Protein AF-A0A968F835-F1 (afdb_monomer_lite)

Radius of gyration: 20.25 Å; chains: 1; bounding box: 45×26×53 Å

Structure (mmCIF, N/CA/C/O backbone):
data_AF-A0A968F835-F1
#
_entry.id   AF-A0A968F835-F1
#
loop_
_atom_site.group_PDB
_atom_site.id
_atom_site.type_symbol
_atom_site.label_atom_id
_atom_site.label_alt_id
_atom_site.label_comp_id
_atom_site.label_asym_id
_atom_site.label_entity_id
_atom_site.label_seq_id
_atom_site.pdbx_PDB_ins_code
_atom_site.Cartn_x
_atom_site.Cartn_y
_atom_site.Cartn_z
_atom_site.occupancy
_atom_site.B_iso_or_equiv
_atom_site.auth_seq_id
_atom_site.auth_comp_id
_atom_site.auth_asym_id
_atom_site.auth_atom_id
_atom_site.pdbx_PDB_model_num
ATOM 1 N N . MET A 1 1 ? 25.877 -0.573 -16.242 1.00 92.75 1 MET A N 1
ATOM 2 C CA . MET A 1 1 ? 24.822 -1.604 -16.075 1.00 92.75 1 MET A CA 1
ATOM 3 C C . MET A 1 1 ? 24.459 -1.878 -14.619 1.00 92.75 1 MET A C 1
ATOM 5 O O . MET A 1 1 ? 23.272 -1.982 -14.341 1.00 92.75 1 MET A O 1
ATOM 9 N N . LEU A 1 2 ? 25.425 -1.930 -13.694 1.00 96.44 2 LEU A N 1
ATOM 10 C CA . LEU A 1 2 ? 25.215 -2.227 -12.266 1.00 96.44 2 LEU A CA 1
ATOM 11 C C . LEU A 1 2 ? 24.003 -1.529 -11.616 1.00 96.44 2 LEU A C 1
ATOM 13 O O . LEU A 1 2 ? 23.138 -2.186 -11.046 1.00 96.44 2 LEU A O 1
ATOM 17 N N . THR A 1 3 ? 23.890 -0.207 -11.759 1.00 96.88 3 THR A N 1
ATOM 18 C CA . THR A 1 3 ? 22.804 0.574 -11.140 1.00 96.88 3 THR A CA 1
ATOM 19 C C . THR A 1 3 ? 21.411 0.207 -11.656 1.00 96.88 3 THR A C 1
ATOM 21 O O . THR A 1 3 ? 20.455 0.235 -10.888 1.00 96.88 3 THR A O 1
ATOM 24 N N . LYS A 1 4 ? 21.283 -0.215 -12.923 1.00 96.88 4 LYS A N 1
ATOM 25 C CA . LYS A 1 4 ? 20.007 -0.684 -13.492 1.00 96.88 4 LYS A CA 1
ATOM 26 C C . LYS A 1 4 ? 19.582 -2.020 -12.883 1.00 96.88 4 LYS A C 1
ATOM 28 O O . LYS A 1 4 ? 18.413 -2.204 -12.567 1.00 96.88 4 LYS A O 1
ATOM 33 N N . VAL A 1 5 ? 20.539 -2.920 -12.657 1.00 96.44 5 VAL A N 1
ATOM 34 C CA . VAL A 1 5 ? 20.289 -4.208 -11.990 1.00 96.44 5 VAL A CA 1
ATOM 35 C C . VAL A 1 5 ? 19.920 -3.997 -10.519 1.00 96.44 5 VAL A C 1
ATOM 37 O O . VAL A 1 5 ? 19.009 -4.649 -10.016 1.00 96.44 5 VAL A O 1
ATOM 40 N N . HIS A 1 6 ? 20.559 -3.047 -9.829 1.00 95.75 6 HIS A N 1
ATOM 41 C CA . HIS A 1 6 ? 20.177 -2.683 -8.459 1.00 95.75 6 HIS A CA 1
ATOM 42 C C . HIS A 1 6 ? 18.757 -2.111 -8.385 1.00 95.75 6 HIS A C 1
ATOM 44 O O . HIS A 1 6 ? 17.988 -2.511 -7.513 1.00 95.75 6 HIS A O 1
ATOM 50 N N . ALA A 1 7 ? 18.388 -1.226 -9.316 1.00 95.75 7 ALA A N 1
ATOM 51 C CA . ALA A 1 7 ? 17.030 -0.695 -9.404 1.00 95.75 7 ALA A CA 1
ATOM 52 C C . ALA A 1 7 ? 15.999 -1.808 -9.665 1.00 95.75 7 ALA A C 1
ATOM 54 O O . ALA A 1 7 ? 14.986 -1.874 -8.972 1.00 95.75 7 ALA A O 1
ATOM 55 N N . ALA A 1 8 ? 16.295 -2.734 -10.583 1.00 95.56 8 ALA A N 1
ATOM 56 C CA . ALA A 1 8 ? 15.441 -3.891 -10.852 1.00 95.56 8 ALA A CA 1
ATOM 57 C C . ALA A 1 8 ? 15.272 -4.792 -9.618 1.00 95.56 8 ALA A C 1
ATOM 59 O O . ALA A 1 8 ? 14.164 -5.217 -9.306 1.00 95.56 8 ALA A O 1
ATOM 60 N N . ARG A 1 9 ? 16.349 -5.031 -8.857 1.00 92.38 9 ARG A N 1
ATOM 61 C CA . ARG A 1 9 ? 16.286 -5.783 -7.594 1.00 92.38 9 ARG A CA 1
ATOM 62 C C . ARG A 1 9 ? 15.419 -5.080 -6.546 1.00 92.38 9 ARG A C 1
ATOM 64 O O . ARG A 1 9 ? 14.722 -5.753 -5.794 1.00 92.38 9 ARG A O 1
ATOM 71 N N . LEU A 1 10 ? 15.459 -3.749 -6.474 1.00 89.81 10 LEU A N 1
ATOM 72 C CA . LEU A 1 10 ? 14.601 -2.986 -5.566 1.00 89.81 10 LEU A CA 1
ATOM 73 C C . LEU A 1 10 ? 13.125 -3.091 -5.975 1.00 89.81 10 LEU A C 1
ATOM 75 O O . LEU A 1 10 ? 12.287 -3.358 -5.119 1.00 89.81 10 LEU A O 1
ATOM 79 N N . ALA A 1 11 ? 12.820 -2.957 -7.269 1.00 91.94 11 ALA A N 1
ATOM 80 C CA . ALA A 1 11 ? 11.471 -3.142 -7.807 1.00 91.94 11 ALA A CA 1
ATOM 81 C C . ALA A 1 11 ? 10.946 -4.574 -7.589 1.00 91.94 11 ALA A C 1
ATOM 83 O O . ALA A 1 11 ? 9.785 -4.769 -7.233 1.00 91.94 11 ALA A O 1
ATOM 84 N N . ALA A 1 12 ? 11.812 -5.584 -7.697 1.00 91.62 12 ALA A N 1
ATOM 85 C CA . ALA A 1 12 ? 11.443 -6.975 -7.448 1.00 91.62 12 ALA A CA 1
ATOM 86 C C . ALA A 1 12 ? 10.959 -7.225 -6.007 1.00 91.62 12 ALA A C 1
ATOM 88 O O . ALA A 1 12 ? 10.143 -8.117 -5.791 1.00 91.62 12 ALA A O 1
ATOM 89 N N . ARG A 1 13 ? 11.372 -6.408 -5.020 1.00 85.81 13 ARG A N 1
ATOM 90 C CA . ARG A 1 13 ? 10.883 -6.518 -3.629 1.00 85.81 13 ARG A CA 1
ATOM 91 C C . ARG A 1 13 ? 9.389 -6.234 -3.483 1.00 85.81 13 ARG A C 1
ATOM 93 O O . ARG A 1 13 ? 8.816 -6.644 -2.482 1.00 85.81 13 ARG A O 1
ATOM 100 N N . SER A 1 14 ? 8.769 -5.541 -4.440 1.00 85.31 14 SER A N 1
ATOM 101 C CA . SER A 1 14 ? 7.314 -5.348 -4.505 1.00 85.31 14 SER A CA 1
ATOM 102 C C . SER A 1 14 ? 6.624 -6.318 -5.476 1.00 85.31 14 SER A C 1
ATOM 104 O O . SER A 1 14 ? 5.431 -6.174 -5.736 1.00 85.31 14 SER A O 1
ATOM 106 N N . GLY A 1 15 ? 7.351 -7.304 -6.013 1.00 88.94 15 GLY A N 1
ATOM 107 C CA . GLY A 1 15 ? 6.857 -8.232 -7.031 1.00 88.94 15 GLY A CA 1
ATOM 108 C C . GLY A 1 15 ? 6.737 -7.606 -8.423 1.00 88.94 15 GLY A C 1
ATOM 109 O O . GLY A 1 15 ? 5.939 -8.069 -9.234 1.00 88.94 15 GLY A O 1
ATOM 110 N N . THR A 1 16 ? 7.504 -6.549 -8.715 1.00 92.88 16 THR A N 1
ATOM 111 C CA . THR A 1 16 ? 7.460 -5.852 -10.011 1.00 92.88 16 THR A CA 1
ATOM 112 C C . THR A 1 16 ? 8.538 -6.376 -10.962 1.00 92.88 16 THR A C 1
ATOM 114 O O . THR A 1 16 ? 9.726 -6.342 -10.637 1.00 92.88 16 THR A O 1
ATOM 117 N N . ALA A 1 17 ? 8.139 -6.823 -12.157 1.00 93.94 17 ALA A N 1
ATOM 118 C CA . ALA A 1 17 ? 9.064 -7.166 -13.239 1.00 93.94 17 ALA A CA 1
ATOM 119 C C . ALA A 1 17 ? 9.681 -5.911 -13.874 1.00 93.94 17 ALA A C 1
ATOM 121 O O . ALA A 1 17 ? 9.046 -4.862 -13.952 1.00 93.94 17 ALA A O 1
ATOM 122 N N . THR A 1 18 ? 10.927 -6.012 -14.333 1.00 96.50 18 THR A N 1
ATOM 123 C CA . THR A 1 18 ? 11.663 -4.888 -14.931 1.00 96.50 18 THR A CA 1
ATOM 124 C C . THR A 1 18 ? 12.209 -5.276 -16.297 1.00 96.50 18 THR A C 1
ATOM 126 O O . THR A 1 18 ? 12.897 -6.285 -16.416 1.00 96.50 18 THR A O 1
ATOM 129 N N . VAL A 1 19 ? 11.970 -4.448 -17.316 1.00 97.81 19 VAL A N 1
ATOM 130 C CA . VAL A 1 19 ? 12.608 -4.585 -18.633 1.00 97.81 19 VAL A CA 1
ATOM 131 C C . VAL A 1 19 ? 13.695 -3.527 -18.787 1.00 97.81 19 VAL A C 1
ATOM 133 O O . VAL A 1 19 ? 13.454 -2.339 -18.578 1.00 97.81 19 VAL A O 1
ATOM 136 N N . ILE A 1 20 ? 14.900 -3.953 -19.166 1.00 97.69 20 ILE A N 1
ATOM 137 C CA . ILE A 1 20 ? 16.002 -3.065 -19.543 1.00 97.69 20 ILE A CA 1
ATOM 138 C C . ILE A 1 20 ? 16.188 -3.166 -21.057 1.00 97.69 20 ILE A C 1
ATOM 140 O O . ILE A 1 20 ? 16.652 -4.188 -21.555 1.00 97.69 20 ILE A O 1
ATOM 144 N N . ALA A 1 21 ? 15.857 -2.098 -21.781 1.00 97.56 21 ALA A N 1
ATOM 145 C CA . ALA A 1 21 ? 15.963 -2.030 -23.237 1.00 97.56 21 ALA A CA 1
ATOM 146 C C . ALA A 1 21 ? 16.673 -0.746 -23.698 1.00 97.56 21 ALA A C 1
ATOM 148 O O . ALA A 1 21 ? 16.797 0.224 -22.946 1.00 97.56 21 ALA A O 1
ATOM 149 N N . SER A 1 22 ? 17.160 -0.743 -24.942 1.00 97.19 22 SER A N 1
ATOM 150 C CA . SER A 1 22 ? 17.773 0.441 -25.551 1.00 97.19 22 SER A CA 1
ATOM 151 C C . SER A 1 22 ? 16.702 1.457 -25.943 1.00 97.19 22 SER A C 1
ATOM 153 O O . SER A 1 22 ? 15.850 1.161 -26.781 1.00 97.19 22 SER A O 1
ATOM 155 N N . GLY A 1 23 ? 16.791 2.671 -25.393 1.00 96.25 23 GLY A N 1
ATOM 156 C CA . GLY A 1 23 ? 15.883 3.777 -25.720 1.00 96.25 23 GLY A CA 1
ATOM 157 C C . GLY A 1 23 ? 16.008 4.296 -27.156 1.00 96.25 23 GLY A C 1
ATOM 158 O O . GLY A 1 23 ? 15.107 4.972 -27.632 1.00 96.25 23 GLY A O 1
ATOM 159 N N . ALA A 1 24 ? 17.087 3.951 -27.866 1.00 97.75 24 ALA A N 1
ATOM 160 C CA . ALA A 1 24 ? 17.250 4.277 -29.283 1.00 97.75 24 ALA A CA 1
ATOM 161 C C . ALA A 1 24 ? 16.431 3.357 -30.208 1.00 97.75 24 ALA A C 1
ATOM 163 O O . ALA A 1 24 ? 16.347 3.605 -31.408 1.00 97.75 24 ALA A O 1
ATOM 164 N N . THR A 1 25 ? 15.841 2.283 -29.672 1.00 97.19 25 THR A N 1
ATOM 165 C CA . THR A 1 25 ? 15.001 1.367 -30.448 1.00 97.19 25 THR A CA 1
ATOM 166 C C . THR A 1 25 ? 13.675 2.062 -30.792 1.00 97.19 25 THR A C 1
ATOM 168 O O . THR A 1 25 ? 12.951 2.459 -29.875 1.00 97.19 25 THR A O 1
ATOM 171 N N . PRO A 1 26 ? 13.306 2.204 -32.078 1.00 97.69 26 PRO A N 1
ATOM 172 C CA . PRO A 1 26 ? 12.048 2.843 -32.455 1.00 97.69 26 PRO A CA 1
ATOM 173 C C . PRO A 1 26 ? 10.838 2.108 -31.869 1.00 97.69 26 PRO A C 1
ATOM 175 O O . PRO A 1 26 ? 10.739 0.879 -31.966 1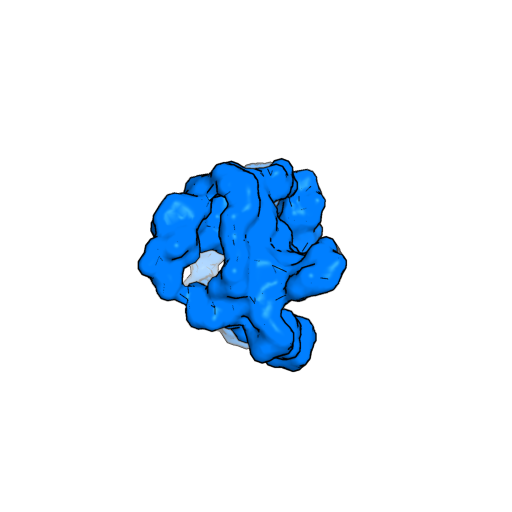.00 97.69 26 PRO A O 1
ATOM 178 N N . GLY A 1 27 ? 9.929 2.867 -31.250 1.00 97.56 27 GLY A N 1
ATOM 179 C CA . GLY A 1 27 ? 8.694 2.340 -30.660 1.00 97.56 27 GLY A CA 1
ATOM 180 C C . GLY A 1 27 ? 8.911 1.348 -29.512 1.00 97.56 27 GLY A C 1
ATOM 181 O O . GLY A 1 27 ? 8.060 0.491 -29.289 1.00 97.56 27 GLY A O 1
ATOM 182 N N . VAL A 1 28 ? 10.049 1.410 -28.806 1.00 97.88 28 VAL A N 1
ATOM 183 C CA . VAL A 1 28 ? 10.443 0.387 -27.817 1.00 97.88 28 VAL A CA 1
ATOM 184 C C . VAL A 1 28 ? 9.386 0.128 -26.742 1.00 97.88 28 VAL A C 1
ATOM 186 O O . VAL A 1 28 ? 9.161 -1.024 -26.387 1.00 97.88 28 VAL A O 1
ATOM 189 N N . ILE A 1 29 ? 8.704 1.171 -26.260 1.00 97.62 29 ILE A N 1
ATOM 190 C CA . ILE A 1 29 ? 7.684 1.050 -25.209 1.00 97.62 29 ILE A CA 1
ATOM 191 C C . ILE A 1 29 ? 6.458 0.291 -25.731 1.00 97.62 29 ILE A C 1
ATOM 193 O O . ILE A 1 29 ? 6.061 -0.699 -25.121 1.00 97.62 29 ILE A O 1
ATOM 197 N N . ASP A 1 30 ? 5.899 0.698 -26.876 1.00 98.00 30 ASP A N 1
ATOM 198 C CA . ASP A 1 30 ? 4.709 0.062 -27.464 1.00 98.00 30 ASP A CA 1
ATOM 199 C C . ASP A 1 30 ? 4.960 -1.402 -27.829 1.00 98.00 30 ASP A C 1
ATOM 201 O O . ASP A 1 30 ? 4.103 -2.262 -27.641 1.00 98.00 30 ASP A O 1
ATOM 205 N N . ARG A 1 31 ? 6.157 -1.696 -28.340 1.00 97.88 31 ARG A N 1
ATOM 206 C CA . ARG A 1 31 ? 6.571 -3.048 -28.729 1.00 97.88 31 ARG A CA 1
ATOM 207 C C . ARG A 1 31 ? 6.683 -3.974 -27.523 1.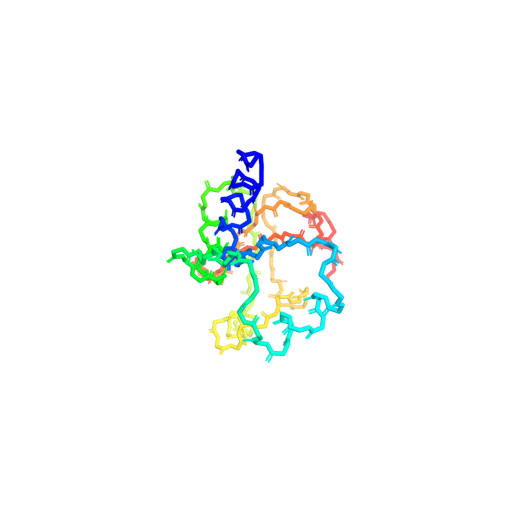00 97.88 31 ARG A C 1
ATOM 209 O O . ARG A 1 31 ? 6.100 -5.057 -27.533 1.00 97.88 31 ARG A O 1
ATOM 216 N N . ILE A 1 32 ? 7.339 -3.514 -26.455 1.00 97.50 32 ILE A N 1
ATOM 217 C CA . ILE A 1 32 ? 7.387 -4.237 -25.176 1.00 97.50 32 ILE A CA 1
ATOM 218 C C . ILE A 1 32 ? 5.970 -4.433 -24.620 1.00 97.50 32 ILE A C 1
ATOM 220 O O . ILE A 1 32 ? 5.630 -5.533 -24.193 1.00 97.50 32 ILE A O 1
ATOM 224 N N . ALA A 1 33 ? 5.118 -3.403 -24.664 1.00 95.88 33 ALA A N 1
ATOM 225 C CA . ALA A 1 33 ? 3.741 -3.482 -24.174 1.00 95.88 33 ALA A CA 1
ATOM 226 C C . ALA A 1 33 ? 2.882 -4.502 -24.946 1.00 95.88 33 ALA A C 1
ATOM 228 O O . ALA A 1 33 ? 1.972 -5.098 -24.374 1.00 95.88 33 ALA A O 1
ATOM 229 N N . ARG A 1 34 ? 3.194 -4.747 -26.224 1.00 96.88 34 ARG A N 1
ATOM 230 C CA . ARG A 1 34 ? 2.569 -5.790 -27.056 1.00 96.88 34 ARG A CA 1
ATOM 231 C C . ARG A 1 34 ? 3.147 -7.194 -26.831 1.00 96.88 34 ARG A C 1
ATOM 233 O O . ARG A 1 34 ? 2.730 -8.126 -27.510 1.00 96.88 34 ARG A O 1
ATOM 240 N N . GLY A 1 35 ? 4.084 -7.358 -25.897 1.00 94.44 35 GLY A N 1
ATOM 241 C CA . GLY A 1 35 ? 4.706 -8.643 -25.570 1.00 94.44 35 GLY A CA 1
ATOM 242 C C . GLY A 1 35 ? 5.927 -8.991 -26.422 1.00 94.44 35 GLY A C 1
ATOM 243 O O . GLY A 1 35 ? 6.424 -10.114 -26.340 1.00 94.44 35 GLY A O 1
ATOM 244 N N . GLU A 1 36 ? 6.439 -8.059 -27.231 1.00 97.12 36 GLU A N 1
ATOM 245 C CA . GLU A 1 36 ? 7.677 -8.294 -27.968 1.00 97.12 36 GLU A CA 1
ATOM 246 C C . GLU A 1 36 ? 8.869 -8.372 -27.003 1.00 97.12 36 GLU A C 1
ATOM 248 O O . GLU A 1 36 ? 9.060 -7.515 -26.136 1.00 97.12 36 GLU A O 1
ATOM 253 N N . THR A 1 37 ? 9.706 -9.398 -27.165 1.00 95.12 37 THR A N 1
ATOM 254 C CA . THR A 1 37 ? 10.887 -9.587 -26.314 1.00 95.12 37 THR A CA 1
ATOM 255 C C . THR A 1 37 ? 12.026 -8.683 -26.783 1.00 95.12 37 THR A C 1
ATOM 257 O O . THR A 1 37 ? 12.772 -9.027 -27.697 1.00 95.12 37 THR A O 1
ATOM 260 N N . LEU A 1 38 ? 12.169 -7.519 -26.143 1.00 96.00 38 LEU A N 1
ATOM 261 C CA . LEU A 1 38 ? 13.227 -6.544 -26.420 1.00 96.00 38 LEU A CA 1
ATOM 262 C C . LEU A 1 38 ? 14.082 -6.276 -25.177 1.00 96.00 38 LEU A C 1
ATOM 264 O O . LEU A 1 38 ? 13.572 -5.925 -24.113 1.00 96.00 38 LEU A O 1
ATOM 268 N N . GLY A 1 39 ? 15.404 -6.380 -25.332 1.00 96.06 39 GLY A N 1
ATOM 269 C CA . GLY A 1 39 ? 16.354 -6.163 -24.242 1.00 96.06 39 GLY A CA 1
ATOM 270 C C . GLY A 1 39 ? 16.384 -7.330 -23.253 1.00 96.06 39 GLY A C 1
ATOM 271 O O . GLY A 1 39 ? 16.522 -8.483 -23.651 1.00 96.06 39 GLY A O 1
ATOM 272 N N . THR A 1 40 ? 16.302 -7.036 -21.956 1.00 97.25 40 THR A N 1
ATOM 273 C CA . THR A 1 40 ? 16.368 -8.042 -20.886 1.00 97.25 40 THR A CA 1
ATOM 274 C C . THR A 1 40 ? 15.205 -7.874 -19.919 1.00 97.25 40 THR A C 1
ATOM 276 O O . THR A 1 40 ? 15.071 -6.818 -19.299 1.00 97.25 40 THR A O 1
ATOM 279 N N . LEU A 1 41 ? 14.397 -8.924 -19.761 1.00 96.69 41 LEU A N 1
ATOM 280 C CA . LEU A 1 41 ? 13.327 -9.012 -18.769 1.00 96.69 41 LEU A CA 1
ATOM 281 C C . LEU A 1 41 ? 13.858 -9.666 -17.487 1.00 96.69 41 LEU A C 1
ATOM 283 O O . LEU A 1 41 ? 14.367 -10.783 -17.512 1.00 96.69 41 LEU A O 1
ATOM 287 N N . LEU A 1 42 ? 13.717 -8.965 -16.367 1.00 95.69 42 LEU A N 1
ATOM 288 C CA . LEU A 1 42 ? 14.036 -9.438 -15.025 1.00 95.69 42 LEU A CA 1
ATOM 289 C C . LEU A 1 42 ? 12.723 -9.685 -14.279 1.00 95.69 42 LEU A C 1
ATOM 291 O O . LEU A 1 42 ? 11.949 -8.751 -14.051 1.00 95.69 42 LEU A O 1
ATOM 295 N N . VAL A 1 43 ? 12.474 -10.943 -13.927 1.00 94.12 43 VAL A N 1
ATOM 296 C CA . VAL A 1 43 ? 11.238 -11.396 -13.277 1.00 94.12 43 VAL A CA 1
ATOM 297 C C . VAL A 1 43 ? 11.491 -11.551 -11.772 1.00 94.12 43 VAL A C 1
ATOM 299 O O . VAL A 1 43 ? 12.531 -12.090 -11.398 1.00 94.12 43 VAL A O 1
ATOM 302 N N . PRO A 1 44 ? 10.597 -11.056 -10.899 1.00 92.12 44 PRO A N 1
ATOM 303 C CA . PRO A 1 44 ? 10.717 -11.244 -9.458 1.00 92.12 44 PRO A CA 1
ATOM 304 C C . PRO A 1 44 ? 10.400 -12.690 -9.057 1.00 92.12 44 PRO A C 1
ATOM 306 O O . PRO A 1 44 ? 9.511 -13.315 -9.632 1.00 92.12 44 PRO A O 1
ATOM 309 N N . ASP A 1 45 ? 11.057 -13.181 -8.006 1.00 85.62 45 ASP A N 1
ATOM 310 C CA . ASP A 1 45 ? 10.799 -14.520 -7.451 1.00 85.62 45 ASP A CA 1
ATOM 311 C C . ASP A 1 45 ? 9.446 -14.611 -6.717 1.00 85.62 45 ASP A C 1
ATOM 313 O O . ASP A 1 45 ? 8.922 -15.700 -6.483 1.00 85.62 45 ASP A O 1
ATOM 317 N N . THR A 1 46 ? 8.869 -13.469 -6.325 1.00 79.00 46 THR A N 1
ATOM 318 C CA . THR A 1 46 ? 7.607 -13.384 -5.580 1.00 79.00 46 THR A CA 1
ATOM 319 C C . THR A 1 46 ? 6.548 -12.582 -6.332 1.00 79.00 46 THR A C 1
ATOM 321 O O . THR A 1 46 ? 6.819 -11.551 -6.947 1.00 79.00 46 THR A O 1
ATOM 324 N N . GLY A 1 47 ? 5.294 -13.039 -6.246 1.00 79.62 47 GLY A N 1
ATOM 325 C CA . GLY A 1 47 ? 4.145 -12.292 -6.758 1.00 79.62 47 GLY A CA 1
ATOM 326 C C . GLY A 1 47 ? 3.852 -11.032 -5.932 1.00 79.62 47 GLY A C 1
ATOM 327 O O . GLY A 1 47 ? 4.084 -10.993 -4.721 1.00 79.62 47 GLY A O 1
ATOM 328 N N . THR A 1 48 ? 3.267 -10.015 -6.568 1.00 77.00 48 THR A N 1
ATOM 329 C CA . THR A 1 48 ? 2.948 -8.698 -5.973 1.00 77.00 48 THR A CA 1
ATOM 330 C C . THR A 1 48 ? 2.163 -8.771 -4.660 1.00 77.00 48 THR A C 1
ATOM 332 O O . THR A 1 48 ? 2.476 -8.063 -3.701 1.00 77.00 48 THR A O 1
ATOM 335 N N . LEU A 1 49 ? 1.160 -9.653 -4.571 1.00 72.69 49 LEU A N 1
ATOM 336 C CA . LEU A 1 49 ? 0.362 -9.836 -3.3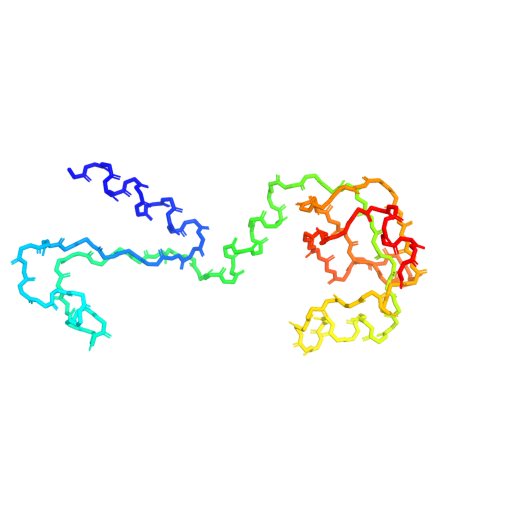52 1.00 72.69 49 LEU A CA 1
ATOM 337 C C . LEU A 1 49 ? 1.195 -10.371 -2.179 1.00 72.69 49 LEU A C 1
ATOM 339 O O . LEU A 1 49 ? 1.017 -9.921 -1.046 1.00 72.69 49 LEU A O 1
ATOM 343 N N . VAL A 1 50 ? 2.111 -11.306 -2.444 1.00 79.06 50 VAL A N 1
ATOM 344 C CA . VAL A 1 50 ? 3.007 -11.873 -1.426 1.00 79.06 50 VAL A CA 1
ATOM 345 C C . VAL A 1 50 ? 3.981 -10.803 -0.950 1.00 79.06 50 VAL A C 1
ATOM 347 O O . VAL A 1 50 ? 4.130 -10.611 0.254 1.00 79.06 50 VAL A O 1
ATOM 350 N N . ALA A 1 51 ? 4.554 -10.037 -1.879 1.00 78.31 51 ALA A N 1
ATOM 351 C CA . ALA A 1 51 ? 5.456 -8.936 -1.571 1.00 78.31 51 ALA A CA 1
ATOM 352 C C . ALA A 1 51 ? 4.796 -7.857 -0.693 1.00 78.31 51 ALA A C 1
ATOM 354 O O . ALA A 1 51 ? 5.361 -7.440 0.319 1.00 78.31 51 ALA A O 1
ATOM 355 N N . ARG A 1 52 ? 3.557 -7.451 -1.010 1.00 80.00 52 ARG A N 1
ATOM 356 C CA . ARG A 1 52 ? 2.800 -6.492 -0.187 1.00 80.00 52 ARG A CA 1
ATOM 357 C C . ARG A 1 52 ? 2.528 -7.030 1.217 1.00 80.00 52 ARG A C 1
ATOM 359 O O . ARG A 1 52 ? 2.711 -6.300 2.188 1.00 80.00 52 ARG A O 1
ATOM 366 N N . LYS A 1 53 ? 2.106 -8.293 1.343 1.00 78.81 53 LYS A N 1
ATOM 367 C CA . LYS A 1 53 ? 1.864 -8.927 2.651 1.00 78.81 53 LYS A CA 1
ATOM 368 C C . LYS A 1 53 ? 3.149 -9.040 3.472 1.00 78.81 53 LYS A C 1
ATOM 370 O O . LYS A 1 53 ? 3.125 -8.732 4.656 1.00 78.81 53 LYS A O 1
ATOM 375 N N . GLN A 1 54 ? 4.269 -9.410 2.851 1.00 75.38 54 GLN A N 1
ATOM 376 C CA . GLN A 1 54 ? 5.581 -9.457 3.506 1.00 75.38 54 GLN A CA 1
ATOM 377 C C . GLN A 1 54 ? 6.043 -8.073 3.967 1.00 75.38 54 GLN A C 1
ATOM 379 O O . GLN A 1 54 ? 6.564 -7.935 5.071 1.00 75.38 54 GLN A O 1
ATOM 384 N N . TRP A 1 55 ? 5.818 -7.036 3.157 1.00 80.12 55 TRP A N 1
ATOM 385 C CA . TRP A 1 55 ? 6.134 -5.663 3.540 1.00 80.12 55 TRP A CA 1
ATOM 386 C C . TRP A 1 55 ? 5.310 -5.211 4.750 1.00 80.12 55 TRP A C 1
ATOM 388 O O . TRP A 1 55 ? 5.877 -4.703 5.718 1.00 80.12 55 TRP A O 1
ATOM 398 N N . LEU A 1 56 ? 3.998 -5.484 4.732 1.00 76.94 56 LEU A N 1
ATOM 399 C CA . LEU A 1 56 ? 3.116 -5.214 5.867 1.00 76.94 56 LEU A CA 1
ATOM 400 C C . LEU A 1 56 ? 3.525 -6.025 7.112 1.00 76.94 56 LEU A C 1
ATOM 402 O O . LEU A 1 56 ? 3.483 -5.510 8.218 1.00 76.94 56 LEU A O 1
ATOM 406 N N . ALA A 1 57 ? 3.956 -7.277 6.957 1.00 71.19 57 ALA A N 1
ATOM 407 C CA . ALA A 1 57 ? 4.335 -8.126 8.085 1.00 71.19 57 ALA A CA 1
ATOM 408 C C . ALA A 1 57 ? 5.715 -7.793 8.686 1.00 71.19 57 ALA A C 1
ATOM 410 O O . ALA A 1 57 ? 5.932 -8.042 9.868 1.00 71.19 57 ALA A O 1
ATOM 411 N N . GLY A 1 58 ? 6.657 -7.284 7.882 1.00 66.56 58 GLY A N 1
ATOM 412 C CA . GLY A 1 58 ? 8.078 -7.258 8.246 1.00 66.56 58 GLY A CA 1
ATOM 413 C C . GLY A 1 58 ? 8.652 -5.926 8.738 1.00 66.56 58 GLY A C 1
ATOM 414 O O . GLY A 1 58 ? 9.727 -5.948 9.328 1.00 66.56 58 GLY A O 1
ATOM 415 N N . HIS A 1 59 ? 8.012 -4.777 8.478 1.00 59.47 59 HIS A N 1
ATOM 416 C CA . HIS A 1 59 ? 8.710 -3.478 8.589 1.00 59.47 59 HIS A CA 1
ATOM 417 C C . HIS A 1 59 ? 8.033 -2.395 9.437 1.00 59.47 59 HIS A C 1
ATOM 419 O O . HIS A 1 59 ? 8.671 -1.376 9.698 1.00 59.47 59 HIS A O 1
ATOM 425 N N . LEU A 1 60 ? 6.790 -2.572 9.893 1.00 63.66 60 LEU A N 1
ATOM 426 C CA . LEU A 1 60 ? 6.122 -1.560 10.715 1.00 63.66 60 LEU A CA 1
ATOM 427 C C . LEU A 1 60 ? 5.804 -2.097 12.109 1.00 63.66 60 LEU A C 1
ATOM 429 O O . LEU A 1 60 ? 5.234 -3.173 12.272 1.00 63.66 60 LEU A O 1
ATOM 433 N N . LYS A 1 61 ? 6.169 -1.312 13.129 1.00 79.25 61 LYS A N 1
ATOM 434 C CA . LYS A 1 61 ? 5.656 -1.516 14.484 1.00 79.25 61 LYS A CA 1
ATOM 435 C C . LYS A 1 61 ? 4.159 -1.223 14.469 1.00 79.25 61 LYS A C 1
ATOM 437 O O . LYS A 1 61 ? 3.743 -0.193 13.944 1.00 79.25 61 LYS A O 1
ATOM 442 N N . MET A 1 62 ? 3.378 -2.109 15.074 1.00 84.94 62 MET A N 1
ATOM 443 C CA . MET A 1 62 ? 1.957 -1.869 15.308 1.00 84.94 62 MET A CA 1
ATOM 444 C C . MET A 1 62 ? 1.810 -0.693 16.274 1.00 84.94 62 MET A C 1
ATOM 446 O O . MET A 1 62 ? 2.375 -0.727 17.368 1.00 84.94 62 MET A O 1
ATOM 450 N N . ARG A 1 63 ? 1.096 0.353 15.858 1.00 92.12 63 ARG A N 1
ATOM 451 C CA . ARG A 1 63 ? 0.907 1.577 16.658 1.00 92.12 63 ARG A CA 1
ATOM 452 C C . ARG A 1 63 ? -0.430 1.620 17.387 1.00 92.12 63 ARG A C 1
ATOM 454 O O . ARG A 1 63 ? -0.535 2.224 18.448 1.00 92.12 63 ARG A O 1
ATOM 461 N N . GLY A 1 64 ? -1.419 0.903 16.866 1.00 94.19 64 GLY A N 1
ATOM 462 C CA . GLY A 1 64 ? -2.728 0.773 17.487 1.00 94.19 64 GLY A CA 1
ATOM 463 C C . GLY A 1 64 ? -3.562 -0.341 16.874 1.00 94.19 64 GLY A C 1
ATOM 464 O O . GLY A 1 64 ? -3.089 -1.115 16.030 1.00 94.19 64 GLY A O 1
ATOM 465 N N . ARG A 1 65 ? -4.816 -0.409 17.317 1.00 96.56 65 ARG A N 1
ATOM 466 C CA . ARG A 1 65 ? -5.818 -1.361 16.838 1.00 96.56 65 ARG A CA 1
ATOM 467 C C . ARG A 1 65 ? -7.156 -0.679 16.572 1.00 96.56 65 ARG A C 1
ATOM 469 O O . ARG A 1 65 ? -7.538 0.257 17.269 1.00 96.56 65 ARG A O 1
ATOM 476 N N . LEU A 1 66 ? -7.850 -1.179 15.562 1.00 97.88 66 LEU A N 1
ATOM 477 C CA . LEU A 1 66 ? -9.231 -0.864 15.232 1.00 97.88 66 LEU A CA 1
ATOM 478 C C . LEU A 1 66 ? -10.078 -2.092 15.565 1.00 97.88 66 LEU A C 1
ATOM 480 O O . LEU A 1 66 ? -9.805 -3.175 15.043 1.00 97.88 66 LEU A O 1
ATOM 484 N N . VAL A 1 67 ? -11.073 -1.922 16.430 1.00 98.12 67 VAL A N 1
ATOM 485 C CA . VAL A 1 67 ? -12.078 -2.946 16.734 1.00 98.12 67 VAL A CA 1
ATOM 486 C C . VAL A 1 67 ? -13.174 -2.840 15.688 1.00 98.12 67 VAL A C 1
ATOM 488 O O . VAL A 1 67 ? -13.684 -1.747 15.443 1.00 98.12 67 VAL A O 1
ATOM 491 N N . LEU A 1 68 ? -13.497 -3.952 15.041 1.00 98.12 68 LEU A N 1
ATOM 492 C CA . LEU A 1 68 ? -14.398 -4.000 13.899 1.00 98.12 68 LEU A CA 1
ATOM 493 C C . LEU A 1 68 ? -15.698 -4.715 14.239 1.00 98.12 68 LEU A C 1
ATOM 495 O O . LEU A 1 68 ? -15.684 -5.727 14.940 1.00 98.12 68 LEU A O 1
ATOM 499 N N . ASP A 1 69 ? -16.797 -4.233 13.663 1.00 97.38 69 ASP A N 1
ATOM 500 C CA . ASP A 1 69 ? -18.057 -4.968 13.702 1.00 97.38 69 ASP A CA 1
ATOM 501 C C . ASP A 1 69 ? -18.002 -6.239 12.829 1.00 97.38 69 ASP A C 1
ATOM 503 O O . ASP A 1 69 ? -17.138 -6.420 11.958 1.00 97.38 69 ASP A O 1
ATOM 507 N N . ALA A 1 70 ? -18.965 -7.139 13.036 1.00 96.31 70 ALA A N 1
ATOM 508 C CA . ALA A 1 70 ? -19.035 -8.403 12.305 1.00 96.31 70 ALA A CA 1
ATOM 509 C C . ALA A 1 70 ? -19.187 -8.229 10.778 1.00 96.31 70 ALA A C 1
ATOM 511 O O . ALA A 1 70 ? -18.705 -9.064 10.004 1.00 96.31 70 ALA A O 1
ATOM 512 N N . GLY A 1 71 ? -19.842 -7.157 10.321 1.00 95.69 71 GLY A N 1
ATOM 513 C CA . GLY A 1 71 ? -20.021 -6.858 8.902 1.00 95.69 71 GLY A CA 1
ATOM 514 C C . GLY A 1 71 ? -18.704 -6.476 8.230 1.00 95.69 71 GLY A C 1
ATOM 515 O O . GLY A 1 71 ? -18.372 -7.001 7.164 1.00 95.69 71 GLY A O 1
ATOM 516 N N . ALA A 1 72 ? -17.917 -5.623 8.877 1.00 96.44 72 ALA A N 1
ATOM 517 C CA . ALA A 1 72 ? -16.596 -5.206 8.439 1.00 96.44 72 ALA A CA 1
ATOM 518 C C . ALA A 1 72 ? -15.612 -6.379 8.426 1.00 96.44 72 ALA A C 1
ATOM 520 O O . ALA A 1 72 ? -14.906 -6.566 7.431 1.00 96.44 72 ALA A O 1
ATOM 521 N N . VAL A 1 73 ? -15.619 -7.216 9.472 1.00 96.50 73 VAL A N 1
ATOM 522 C CA . VAL A 1 73 ? -14.823 -8.455 9.521 1.00 96.50 73 VAL A CA 1
ATOM 523 C C . VAL A 1 73 ? -15.150 -9.347 8.325 1.00 96.50 73 VAL A C 1
ATOM 525 O O . VAL A 1 73 ? -14.248 -9.775 7.603 1.00 96.50 73 VAL A O 1
ATOM 528 N N . ARG A 1 74 ? -16.440 -9.582 8.059 1.00 94.50 74 ARG A N 1
ATOM 529 C CA . ARG A 1 74 ? -16.878 -10.412 6.934 1.00 94.50 74 ARG A CA 1
ATOM 530 C C . ARG A 1 74 ? -16.431 -9.843 5.589 1.00 94.50 74 ARG A C 1
ATOM 532 O O . ARG A 1 74 ? -15.899 -10.572 4.758 1.00 94.50 74 ARG A O 1
ATOM 539 N N . VAL A 1 75 ? -16.608 -8.543 5.363 1.00 93.25 75 VAL A N 1
ATOM 540 C CA . VAL A 1 75 ? -16.212 -7.887 4.106 1.00 93.25 75 VAL A CA 1
ATOM 541 C C . VAL A 1 75 ? -14.698 -7.959 3.881 1.00 93.25 75 VAL A C 1
ATOM 543 O O . VAL A 1 75 ? -14.260 -8.186 2.748 1.00 93.25 75 VAL A O 1
ATOM 546 N N . LEU A 1 76 ? -13.901 -7.800 4.939 1.00 93.19 76 LEU A N 1
ATOM 547 C CA . LEU A 1 76 ? -12.444 -7.910 4.863 1.00 93.19 76 LEU A CA 1
ATOM 548 C C . LEU A 1 76 ? -11.993 -9.335 4.530 1.00 93.19 76 LEU A C 1
ATOM 550 O O . LEU A 1 76 ? -11.143 -9.508 3.656 1.00 93.19 76 LEU A O 1
ATOM 554 N N . CYS A 1 77 ? -12.571 -10.340 5.189 1.00 91.62 77 CYS A N 1
ATOM 555 C CA . CYS A 1 77 ? -12.200 -11.744 5.009 1.00 91.62 77 CYS A CA 1
ATOM 556 C C . CYS A 1 77 ? -12.703 -12.328 3.682 1.00 91.62 77 CYS A C 1
ATOM 558 O O . CYS A 1 77 ? -11.935 -12.975 2.970 1.00 91.62 77 CYS A O 1
ATOM 560 N N . ASP A 1 78 ? -13.967 -12.080 3.334 1.00 91.75 78 ASP A N 1
ATOM 561 C CA . ASP A 1 78 ? -14.639 -12.778 2.232 1.00 91.75 78 ASP A CA 1
ATOM 562 C C . ASP A 1 78 ? -14.509 -12.031 0.901 1.00 91.75 78 ASP A C 1
ATOM 564 O O . ASP A 1 78 ? -14.464 -12.644 -0.163 1.00 91.75 78 ASP A O 1
ATOM 568 N N . SER A 1 79 ? -14.496 -10.693 0.936 1.00 85.50 79 SER A N 1
ATOM 569 C CA . SER A 1 79 ? -14.580 -9.858 -0.273 1.00 85.50 79 SER A CA 1
ATOM 570 C C . SER A 1 79 ? -13.297 -9.088 -0.585 1.00 85.50 79 SER A C 1
ATOM 572 O O . SER A 1 79 ? -13.195 -8.496 -1.659 1.00 85.50 79 SER A O 1
ATOM 574 N N . GLY A 1 80 ? -12.336 -9.035 0.346 1.00 81.31 80 GLY A N 1
ATOM 575 C CA . GLY A 1 80 ? -11.075 -8.305 0.175 1.00 81.31 80 GLY A CA 1
ATOM 576 C C . GLY A 1 80 ? -11.246 -6.804 -0.096 1.00 81.31 80 GLY A C 1
ATOM 577 O O . GLY A 1 80 ? -10.369 -6.186 -0.705 1.00 81.31 80 GLY A O 1
ATOM 578 N N . ARG A 1 81 ? -12.382 -6.212 0.301 1.00 90.62 81 ARG A N 1
ATOM 579 C CA . ARG A 1 81 ? -12.661 -4.779 0.109 1.00 90.62 81 ARG A CA 1
ATOM 580 C C . ARG A 1 81 ? -12.013 -3.955 1.220 1.00 90.62 81 ARG A C 1
ATOM 582 O O . ARG A 1 81 ? -11.649 -4.476 2.266 1.00 90.62 81 ARG A O 1
ATOM 589 N N . SER A 1 82 ? -11.878 -2.653 0.991 1.00 93.75 82 SER A N 1
ATOM 590 C CA . SER A 1 82 ? -11.357 -1.723 1.995 1.00 93.75 82 SER A CA 1
ATOM 591 C C . SER A 1 82 ? -12.264 -1.626 3.223 1.00 93.75 82 SER A C 1
ATOM 593 O O . SER A 1 82 ? -13.488 -1.686 3.102 1.00 93.75 82 SER A O 1
ATOM 595 N N . LEU A 1 83 ? -11.655 -1.385 4.384 1.00 96.25 83 LEU A N 1
ATOM 596 C CA . LEU A 1 83 ? -12.361 -0.977 5.595 1.00 96.25 83 LEU A CA 1
ATOM 597 C C . LEU A 1 83 ? -12.866 0.466 5.441 1.00 96.25 83 LEU A C 1
ATOM 599 O O . LEU A 1 83 ? -12.099 1.355 5.067 1.00 96.25 83 LEU A O 1
ATOM 603 N N . LEU A 1 84 ? -14.147 0.683 5.736 1.00 95.88 84 LEU A N 1
ATOM 604 C CA . LEU A 1 84 ? -14.764 2.007 5.823 1.00 95.88 84 LEU A CA 1
ATOM 605 C C . LEU A 1 84 ? -14.991 2.382 7.297 1.00 95.88 84 LEU A C 1
ATOM 607 O O . LEU A 1 84 ? -15.181 1.470 8.104 1.00 95.88 84 LEU A O 1
ATOM 611 N N . PRO A 1 85 ? -15.033 3.684 7.646 1.00 96.25 85 PRO A N 1
ATOM 612 C CA . PRO A 1 85 ? -15.207 4.134 9.031 1.00 96.25 85 PRO A CA 1
ATOM 613 C C . PRO A 1 85 ? -16.430 3.546 9.739 1.00 96.25 85 PRO A C 1
ATOM 615 O O . PRO A 1 85 ? -16.319 3.120 10.877 1.00 96.25 85 PRO A O 1
ATOM 618 N N . VAL A 1 86 ? -17.554 3.406 9.024 1.00 96.31 86 VAL A N 1
ATOM 619 C CA . VAL A 1 86 ? -18.812 2.846 9.557 1.00 96.31 86 VAL A CA 1
ATOM 620 C C . VAL A 1 86 ? -18.664 1.449 10.175 1.00 96.31 86 VAL A C 1
ATOM 622 O O . VAL A 1 86 ? -19.482 1.066 10.996 1.00 96.31 86 VAL A O 1
ATOM 625 N N . GLY A 1 87 ? -17.634 0.696 9.776 1.00 95.81 87 GLY A N 1
ATOM 626 C CA . GLY A 1 87 ? -17.351 -0.645 10.284 1.00 95.81 87 GLY A CA 1
ATOM 627 C C . GLY A 1 87 ? -16.420 -0.694 11.499 1.00 95.81 87 GLY A C 1
ATOM 628 O O . GLY A 1 87 ? -16.028 -1.783 11.919 1.00 95.81 87 GLY A O 1
ATOM 629 N N . VAL A 1 88 ? -15.987 0.462 12.010 1.00 97.50 88 VAL A N 1
ATOM 630 C CA . VAL A 1 88 ? -15.079 0.584 13.155 1.00 97.50 88 VAL A CA 1
ATOM 631 C C . VAL A 1 88 ? -15.905 0.829 14.416 1.00 97.50 88 VAL A C 1
ATOM 633 O O . VAL A 1 88 ? -16.472 1.898 14.603 1.00 97.50 88 VAL A O 1
ATOM 636 N N . ALA A 1 89 ? -15.945 -0.164 15.299 1.00 97.06 89 ALA A N 1
ATOM 637 C CA . ALA A 1 89 ? -16.633 -0.100 16.586 1.00 97.06 89 ALA A CA 1
ATOM 638 C C . ALA A 1 89 ? -15.770 0.531 17.695 1.00 97.06 89 ALA A C 1
ATOM 640 O O . ALA A 1 89 ? -16.292 0.999 18.705 1.00 97.06 89 ALA A O 1
ATOM 641 N N . GLY A 1 90 ? -14.444 0.545 17.529 1.00 97.25 90 GLY A N 1
ATOM 642 C CA . GLY A 1 90 ? -13.530 1.099 18.524 1.00 97.25 90 GLY A CA 1
ATOM 643 C C . GLY A 1 90 ? -12.136 1.392 17.982 1.00 97.25 90 GLY A C 1
ATOM 644 O O . GLY A 1 90 ? -11.676 0.780 17.018 1.00 97.25 90 GLY A O 1
ATOM 645 N N . VAL A 1 91 ? -11.446 2.331 18.629 1.00 98.00 91 VAL A N 1
ATOM 646 C CA . VAL A 1 91 ? -10.089 2.765 18.272 1.00 98.00 91 VAL A CA 1
ATOM 647 C C . VAL A 1 91 ? -9.215 2.743 19.514 1.00 98.00 91 VAL A C 1
ATOM 649 O O . VAL A 1 91 ? -9.505 3.434 20.492 1.00 98.00 91 VAL A O 1
ATOM 652 N N . GLU A 1 92 ? -8.104 2.015 19.458 1.00 96.69 92 GLU A N 1
ATOM 653 C CA . GLU A 1 92 ? -7.193 1.898 20.590 1.00 96.69 92 GLU A CA 1
ATOM 654 C C . GLU A 1 92 ? -5.727 2.124 20.224 1.00 96.69 92 GLU A C 1
ATOM 656 O O . GLU A 1 92 ? -5.269 1.802 19.124 1.00 96.69 92 GLU A O 1
ATOM 661 N N . GLY A 1 93 ? -4.975 2.639 21.197 1.00 95.06 93 GLY A N 1
ATOM 662 C CA . GLY A 1 93 ? -3.623 3.142 20.988 1.00 95.06 93 GLY A CA 1
ATOM 663 C C . GLY A 1 93 ? -3.618 4.553 20.406 1.00 95.06 93 GLY A C 1
ATOM 664 O O . GLY A 1 93 ? -4.635 5.254 20.402 1.00 95.06 93 GLY A O 1
ATOM 665 N N . ASP A 1 94 ? -2.450 4.963 19.931 1.00 95.81 94 ASP A N 1
ATOM 666 C 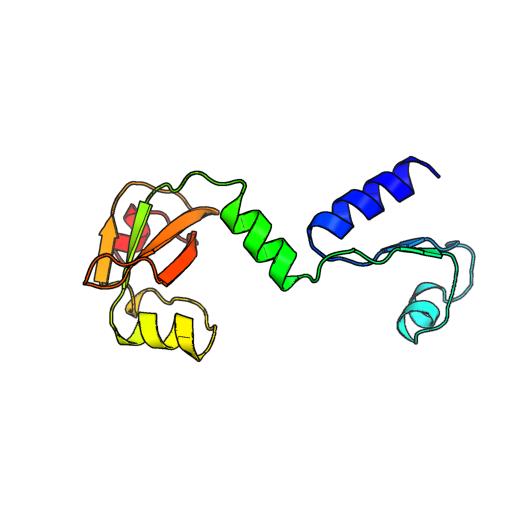CA . ASP A 1 94 ? -2.248 6.251 19.285 1.00 95.81 94 ASP A CA 1
ATOM 667 C C . ASP A 1 94 ? -1.425 6.043 18.016 1.00 95.81 94 ASP A C 1
ATOM 669 O O . ASP A 1 94 ? -0.410 5.342 18.021 1.00 95.81 94 ASP A O 1
ATOM 673 N N . PHE A 1 95 ? -1.923 6.589 16.914 1.00 95.94 95 PHE A N 1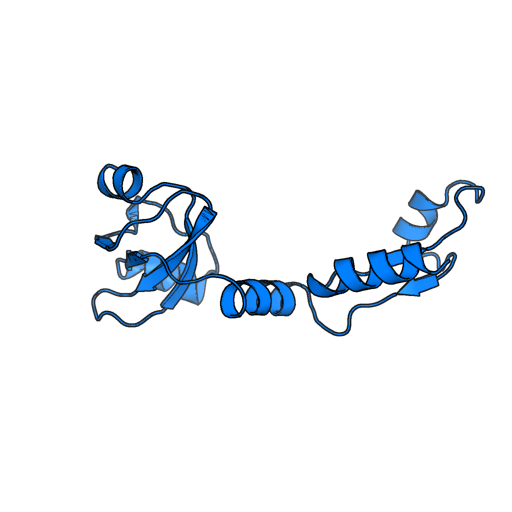
ATOM 674 C CA . PHE A 1 95 ? -1.340 6.421 15.594 1.00 95.94 95 PHE A CA 1
ATOM 675 C C . PHE A 1 95 ? -1.687 7.604 14.705 1.00 95.94 95 PHE A C 1
ATOM 677 O O . PHE A 1 95 ? -2.756 8.213 14.814 1.00 95.94 95 PHE A O 1
ATOM 684 N N . VAL A 1 96 ? -0.790 7.888 13.769 1.00 96.62 96 VAL A N 1
ATOM 685 C CA . VAL A 1 96 ? -1.008 8.887 12.723 1.00 96.62 96 VAL A CA 1
ATOM 686 C C . VAL A 1 96 ? -1.242 8.226 11.369 1.00 96.62 96 VAL A C 1
ATOM 688 O O . VAL A 1 96 ? -0.990 7.036 11.162 1.00 96.62 96 VAL A O 1
ATOM 691 N N . ARG A 1 97 ? -1.728 9.014 10.409 1.00 95.31 97 ARG A N 1
ATOM 692 C CA . ARG A 1 97 ? -1.906 8.569 9.026 1.00 95.31 97 ARG A CA 1
ATOM 693 C C . ARG A 1 97 ? -0.624 7.929 8.477 1.00 95.31 97 ARG A C 1
ATOM 695 O O . ARG A 1 97 ? 0.462 8.491 8.582 1.00 95.31 97 ARG A O 1
ATOM 702 N N . GLY A 1 98 ? -0.779 6.781 7.824 1.00 91.75 98 GLY A N 1
ATOM 703 C CA . GLY A 1 98 ? 0.306 6.005 7.226 1.00 91.75 98 GLY A CA 1
ATOM 704 C C . GLY A 1 98 ? 0.977 5.023 8.184 1.00 91.75 98 GLY A C 1
ATOM 705 O O . GLY A 1 98 ? 1.768 4.201 7.724 1.00 91.75 98 GLY A O 1
ATOM 706 N N . GLU A 1 99 ? 0.658 5.055 9.480 1.00 92.88 99 GLU A N 1
ATOM 707 C CA . GLU A 1 99 ? 1.138 4.050 10.424 1.00 92.88 99 GLU A CA 1
ATOM 708 C C . GLU A 1 99 ? 0.308 2.765 10.367 1.00 92.88 99 GLU A C 1
ATOM 710 O O . GLU A 1 99 ? -0.847 2.743 9.930 1.00 92.88 99 GLU A O 1
ATOM 715 N N . MET A 1 100 ? 0.932 1.666 10.791 1.00 93.25 100 MET A N 1
ATOM 716 C CA . MET A 1 100 ? 0.313 0.351 10.766 1.00 93.25 100 MET A CA 1
ATOM 717 C C . MET A 1 100 ? -0.590 0.123 11.974 1.00 93.25 100 MET A C 1
ATOM 719 O O . MET A 1 100 ? -0.165 0.278 13.124 1.00 93.25 100 MET A O 1
ATOM 723 N N . VAL A 1 101 ? -1.807 -0.335 11.694 1.00 95.00 101 VAL A N 1
ATOM 724 C CA . VAL A 1 101 ? -2.815 -0.694 12.692 1.00 95.00 101 VAL A CA 1
ATOM 725 C C . VAL A 1 101 ? -3.302 -2.125 12.488 1.00 95.00 101 VAL A C 1
ATOM 727 O O . VAL A 1 101 ? -3.354 -2.633 11.361 1.00 95.00 101 VAL A O 1
ATOM 730 N N . ALA A 1 102 ? -3.614 -2.789 13.599 1.00 95.06 102 ALA A N 1
ATOM 731 C CA . ALA A 1 102 ? -4.273 -4.089 13.591 1.00 95.06 102 ALA A CA 1
ATOM 732 C C . ALA A 1 102 ? -5.774 -3.868 13.457 1.00 95.06 102 ALA A C 1
ATOM 734 O O . ALA A 1 102 ? -6.324 -2.961 14.073 1.00 95.06 102 ALA A O 1
ATOM 735 N N . CYS A 1 103 ? -6.439 -4.721 12.698 1.00 96.00 103 CYS A N 1
ATOM 736 C CA . CYS A 1 103 ? -7.885 -4.825 12.693 1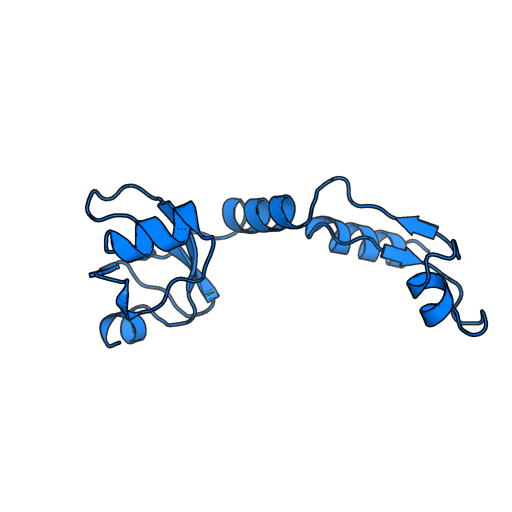.00 96.00 103 CYS A CA 1
ATOM 737 C C . CYS A 1 103 ? -8.256 -6.069 13.493 1.00 96.00 103 CYS A C 1
ATOM 739 O O . CYS A 1 103 ? -7.847 -7.174 13.120 1.00 96.00 103 CYS A O 1
ATOM 741 N N . VAL A 1 104 ? -8.996 -5.891 14.581 1.00 97.50 104 VAL A N 1
ATOM 742 C CA . VAL A 1 104 ? -9.439 -6.974 15.464 1.00 97.50 104 VAL A CA 1
ATOM 743 C C . VAL A 1 104 ? -10.958 -7.076 15.450 1.00 97.50 104 VAL A C 1
ATOM 745 O O . VAL A 1 104 ? -11.640 -6.069 15.274 1.00 97.50 104 VAL A O 1
ATOM 748 N N . ASP A 1 105 ? -11.488 -8.283 15.613 1.00 97.31 105 ASP A N 1
ATOM 749 C CA . ASP A 1 105 ? -12.913 -8.475 15.882 1.00 97.31 105 ASP A CA 1
ATOM 750 C C . ASP A 1 105 ? -13.270 -8.093 17.333 1.00 97.31 105 ASP A C 1
ATOM 752 O O . ASP A 1 105 ? -12.403 -7.766 18.149 1.00 97.31 105 ASP A O 1
ATOM 756 N N . GLU A 1 106 ? -14.561 -8.133 17.666 1.00 95.00 106 GLU A N 1
ATOM 757 C CA . GLU A 1 106 ? -15.076 -7.841 19.013 1.00 95.00 106 GLU A CA 1
ATOM 758 C C . GLU A 1 106 ? -14.543 -8.804 20.090 1.00 95.00 106 GLU A C 1
ATOM 760 O O . GLU A 1 106 ? -14.591 -8.497 21.280 1.00 95.00 106 GLU A O 1
ATOM 765 N N . GLN A 1 107 ? -14.011 -9.965 19.693 1.00 94.94 107 GLN A N 1
ATOM 766 C CA . GLN A 1 107 ? -13.376 -10.935 20.585 1.00 94.94 107 GLN A CA 1
ATOM 767 C C . GLN A 1 107 ? -11.867 -10.673 20.750 1.00 94.94 107 GLN A C 1
ATOM 769 O O . GLN A 1 107 ? -11.181 -11.401 21.471 1.00 94.94 107 GLN A O 1
ATOM 774 N N . GLY A 1 108 ? -11.338 -9.630 20.103 1.00 93.19 108 GLY A N 1
ATOM 775 C CA . GLY A 1 108 ? -9.933 -9.237 20.151 1.00 93.19 108 GLY A CA 1
ATOM 776 C C . GLY A 1 108 ? -9.018 -10.071 19.253 1.00 93.19 108 GLY A C 1
ATOM 777 O O . GLY A 1 108 ? -7.795 -9.922 19.330 1.00 93.19 108 GLY A O 1
ATOM 778 N N . LYS A 1 109 ? -9.564 -10.940 18.397 1.00 95.94 109 LYS A N 1
ATOM 779 C CA . LYS A 1 109 ? -8.777 -11.715 17.440 1.00 95.94 109 LYS A CA 1
ATOM 780 C C . LYS A 1 109 ? -8.446 -10.845 16.234 1.00 95.94 109 LYS A C 1
ATOM 782 O O . LYS A 1 109 ? -9.303 -10.213 15.627 1.00 95.94 109 LYS A O 1
ATOM 787 N N . GLU A 1 110 ? -7.171 -10.838 15.864 1.00 94.56 110 GLU A N 1
ATOM 788 C CA . GLU A 1 110 ? -6.700 -10.104 14.695 1.00 94.56 110 GLU A CA 1
ATOM 789 C C . GLU A 1 110 ? -7.183 -10.764 13.396 1.00 94.56 110 GLU A C 1
ATOM 791 O O . GLU A 1 110 ? -6.960 -11.956 13.166 1.00 94.56 110 GLU A O 1
ATOM 796 N N . VAL A 1 111 ? -7.830 -9.974 12.540 1.00 94.62 111 VAL A N 1
ATOM 797 C CA . VAL A 1 111 ? -8.377 -10.419 11.249 1.00 94.62 111 VAL A CA 1
ATOM 798 C C . VAL A 1 111 ? -7.640 -9.805 10.061 1.00 94.62 111 VAL A C 1
ATOM 800 O O . VAL A 1 111 ? -7.599 -10.400 8.985 1.00 94.62 111 VAL A O 1
ATOM 803 N N . ALA A 1 112 ? -7.030 -8.628 10.236 1.00 92.81 112 ALA A N 1
ATOM 804 C CA . ALA A 1 112 ? -6.262 -7.957 9.192 1.00 92.81 112 ALA A CA 1
ATOM 805 C C . ALA A 1 112 ? -5.236 -6.966 9.767 1.00 92.81 112 ALA A C 1
ATOM 807 O O . ALA A 1 112 ? -5.289 -6.583 10.934 1.00 92.81 112 ALA A O 1
ATOM 808 N N . ARG A 1 113 ? -4.328 -6.497 8.903 1.00 92.00 113 ARG A N 1
ATOM 809 C CA . ARG A 1 113 ? -3.423 -5.366 9.160 1.00 92.00 113 ARG A CA 1
ATOM 810 C C . ARG A 1 113 ? -3.446 -4.412 7.981 1.00 92.00 113 ARG A C 1
ATOM 812 O O . ARG A 1 113 ? -3.534 -4.847 6.830 1.00 92.00 113 ARG A O 1
ATOM 819 N N . GLY A 1 114 ? -3.301 -3.122 8.254 1.00 92.44 114 GLY A N 1
ATOM 820 C CA . GLY A 1 114 ? -3.292 -2.099 7.216 1.00 92.44 114 GLY A CA 1
ATOM 821 C C . GLY A 1 114 ? -2.629 -0.807 7.664 1.00 92.44 114 GLY A C 1
ATOM 822 O O . GLY A 1 114 ? -2.287 -0.640 8.831 1.00 92.44 114 GLY A O 1
ATOM 823 N N . LEU A 1 115 ? -2.438 0.100 6.708 1.00 94.06 115 LEU A N 1
ATOM 824 C CA . LEU A 1 115 ? -2.011 1.467 6.990 1.00 94.06 115 LEU A CA 1
ATOM 825 C C . LEU A 1 115 ? -3.251 2.328 7.229 1.00 94.06 115 LEU A C 1
ATOM 827 O O . LEU A 1 115 ? -4.190 2.280 6.431 1.00 94.06 115 LEU A O 1
ATOM 831 N N . ALA A 1 116 ? -3.249 3.110 8.304 1.00 95.56 116 ALA A N 1
ATOM 832 C CA . ALA A 1 116 ? -4.359 3.992 8.631 1.00 95.56 116 ALA A CA 1
ATOM 833 C C . ALA A 1 116 ? -4.400 5.206 7.686 1.00 95.56 116 ALA A C 1
ATOM 835 O O . ALA A 1 116 ? -3.377 5.838 7.418 1.00 95.56 116 ALA A O 1
ATOM 836 N N . ASN A 1 117 ? -5.589 5.564 7.197 1.00 96.75 117 ASN A N 1
ATOM 837 C CA . ASN A 1 117 ? -5.788 6.784 6.400 1.00 96.75 117 ASN A CA 1
ATOM 838 C C . ASN A 1 117 ? -6.066 8.029 7.257 1.00 96.75 117 ASN A C 1
ATOM 840 O O . ASN A 1 117 ? -5.950 9.141 6.749 1.00 96.75 117 ASN A O 1
ATOM 844 N N . TYR A 1 118 ? -6.385 7.821 8.533 1.00 97.38 118 TYR A N 1
ATOM 845 C CA . TYR A 1 118 ? -6.738 8.832 9.527 1.00 97.38 118 TYR A CA 1
ATOM 846 C C . TYR A 1 118 ? -5.910 8.609 10.792 1.00 97.38 118 TYR A C 1
ATOM 848 O O . TYR A 1 118 ? -5.452 7.487 11.032 1.00 97.38 118 TYR A O 1
ATOM 856 N N . SER A 1 119 ? -5.704 9.655 11.590 1.00 97.75 119 SER A N 1
ATOM 857 C CA . SER A 1 119 ? -5.135 9.500 12.934 1.00 97.75 119 SER A CA 1
ATOM 858 C C . SER A 1 119 ? -6.123 8.817 13.884 1.00 97.75 119 SER A C 1
ATOM 860 O O . SER A 1 119 ? -7.318 8.725 13.594 1.00 97.75 119 SER A O 1
ATOM 862 N N . ALA A 1 120 ? -5.644 8.369 15.046 1.00 97.62 120 ALA A N 1
ATOM 863 C CA . ALA A 1 120 ? -6.508 7.811 16.084 1.00 97.62 120 ALA A CA 1
ATOM 864 C C . ALA A 1 120 ? -7.601 8.806 16.521 1.00 97.62 120 ALA A C 1
ATOM 866 O O . ALA A 1 120 ? -8.753 8.422 16.706 1.00 97.62 120 ALA A O 1
ATOM 867 N N . ASP A 1 121 ? -7.267 10.094 16.628 1.00 97.56 121 ASP A N 1
ATOM 868 C CA . ASP A 1 121 ? -8.215 11.141 17.026 1.00 97.56 121 ASP A CA 1
ATOM 869 C C . ASP A 1 121 ? -9.266 11.453 15.964 1.00 97.56 121 ASP A C 1
ATOM 871 O O . ASP A 1 121 ? -10.403 11.773 16.304 1.00 97.56 121 ASP A O 1
ATOM 875 N N . GLU A 1 122 ? -8.901 11.384 14.686 1.00 97.56 122 GLU A N 1
ATOM 876 C CA . GLU A 1 122 ? -9.854 11.513 13.582 1.00 97.56 122 GLU A CA 1
ATOM 877 C C . GLU A 1 122 ? -10.761 10.285 13.515 1.00 97.56 122 GLU A C 1
ATOM 879 O O . GLU A 1 122 ? -11.975 10.434 13.438 1.00 97.56 122 GLU A O 1
ATOM 884 N N . ALA A 1 123 ? -10.184 9.084 13.619 1.00 97.06 123 ALA A N 1
ATOM 885 C CA . ALA A 1 123 ? -10.912 7.820 13.567 1.00 97.06 123 ALA A CA 1
ATOM 886 C C . ALA A 1 123 ? -11.951 7.676 14.691 1.00 97.06 123 ALA A C 1
ATOM 888 O O . ALA A 1 123 ? -12.973 7.042 14.484 1.00 97.06 123 ALA A O 1
ATOM 889 N N . ARG A 1 124 ? -11.719 8.278 15.865 1.00 96.94 124 ARG A N 1
ATOM 890 C CA . ARG A 1 124 ? -12.695 8.308 16.974 1.00 96.94 124 ARG A CA 1
ATOM 891 C C . ARG A 1 124 ? -13.895 9.229 16.726 1.00 96.94 124 ARG A C 1
ATOM 893 O O . ARG A 1 124 ? -14.852 9.172 17.492 1.00 96.94 124 ARG A O 1
ATOM 900 N N . LYS A 1 125 ? -13.812 10.137 15.750 1.00 95.75 125 LYS A N 1
ATOM 901 C CA . LYS A 1 125 ? -14.822 11.182 15.497 1.00 95.75 125 LYS A CA 1
ATOM 902 C C . LYS A 1 125 ? -15.734 10.879 14.311 1.00 95.75 125 LYS A C 1
ATOM 904 O O . LYS A 1 125 ? -16.767 11.535 14.189 1.00 95.75 125 LYS A O 1
ATOM 909 N N . ILE A 1 126 ? -15.305 9.991 13.420 1.00 92.25 126 ILE A N 1
ATOM 910 C CA . ILE A 1 126 ? -16.001 9.614 12.180 1.00 92.25 126 ILE A CA 1
ATOM 911 C C . ILE A 1 126 ? -16.730 8.288 12.344 1.00 92.25 126 ILE A C 1
ATOM 913 O O . ILE A 1 126 ? -17.665 8.069 11.544 1.00 92.25 126 ILE A O 1
#

pLDDT: mean 92.36, std 7.66, range [59.47, 98.12]

Sequence (126 aa):
MLTKVHAARLAARSGTATVIASGATPGVIDRIARGETLGTLLVPDTGTLVARKQWLAGHLKMRGRLVLDAGAVRVLCDSGRSLLPVGVAGVEGDFVRGEMVACVDEQGKEVARGLANYSADEARKI

Foldseek 3Di:
DVVQVVVQVVCLLQQDKDFDADPVDPPVVVCVVVVHDGHDIDGRPDHNVVSVVCCQVPDADAQWEFEFEPVQLCCCQPVVDDRDLVGTPDITGWDAAQHKYFYAYPVRHTRDIDGDRGTSVVSVVD

Secondary structure (DSSP, 8-state):
-HHHHHHHHHHHTTT--EEE--TTSTTHHHHHHTT---SEEE--SS-HHHHHHHHHHHS----EEEEE-HHHHHIIIII-PPP-GGGEEEEEE---TTSEEEEE-TTS-EEEEEE-SS-HHHHTT-